Protein AF-S3W184-F1 (afdb_monomer)

Structure (mmCIF, N/CA/C/O backbone):
data_AF-S3W184-F1
#
_entry.id   AF-S3W184-F1
#
loop_
_atom_site.group_PDB
_atom_site.id
_atom_site.type_symbol
_atom_site.label_atom_id
_atom_site.label_alt_id
_atom_site.label_comp_id
_atom_site.label_asym_id
_atom_site.label_entity_id
_atom_site.label_seq_id
_atom_site.pdbx_PDB_ins_code
_atom_site.Cartn_x
_atom_site.Cartn_y
_atom_site.Cartn_z
_atom_site.occupancy
_atom_site.B_iso_or_equiv
_atom_site.auth_seq_id
_atom_site.auth_comp_id
_atom_site.aut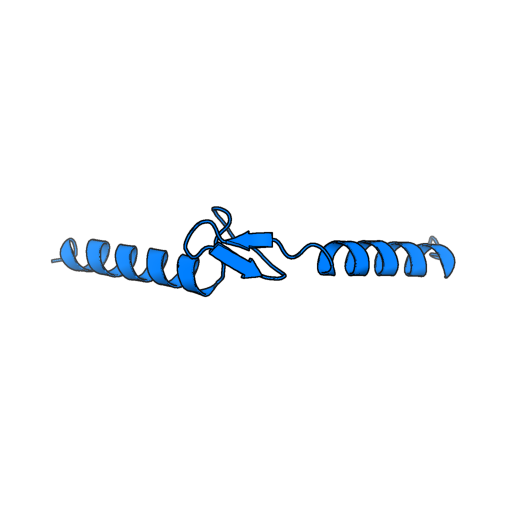h_asym_id
_atom_site.auth_atom_id
_atom_site.pdbx_PDB_model_num
ATOM 1 N N . MET A 1 1 ? 37.465 -21.445 -7.958 1.00 48.19 1 MET A N 1
ATOM 2 C CA . MET A 1 1 ? 37.144 -20.028 -7.689 1.00 48.19 1 MET A CA 1
ATOM 3 C C . MET A 1 1 ? 36.829 -19.378 -9.024 1.00 48.19 1 MET A C 1
ATOM 5 O O . MET A 1 1 ? 37.726 -19.308 -9.851 1.00 48.19 1 MET A O 1
ATOM 9 N N . GLN A 1 2 ? 35.568 -19.033 -9.286 1.00 53.75 2 GLN A N 1
ATOM 10 C CA . GLN A 1 2 ? 35.184 -18.314 -10.506 1.00 53.75 2 GLN A CA 1
ATOM 11 C C . GLN A 1 2 ? 35.398 -16.814 -10.263 1.00 53.75 2 GLN A C 1
ATOM 13 O O . GLN A 1 2 ? 34.857 -16.277 -9.299 1.00 53.75 2 GLN A O 1
ATOM 18 N N . LEU A 1 3 ? 36.233 -16.168 -11.085 1.00 54.66 3 LEU A N 1
ATOM 19 C CA . LEU A 1 3 ? 36.361 -14.710 -11.107 1.00 54.66 3 LEU A CA 1
ATOM 20 C C . LEU A 1 3 ? 35.173 -14.142 -11.890 1.00 54.66 3 LEU A C 1
ATOM 22 O O . LEU A 1 3 ? 35.041 -14.428 -13.077 1.00 54.66 3 LEU A O 1
ATOM 26 N N . LEU A 1 4 ? 34.334 -13.350 -11.224 1.00 57.78 4 LEU A N 1
ATOM 27 C CA . LEU A 1 4 ? 33.322 -12.521 -11.882 1.00 57.78 4 LEU A CA 1
ATOM 28 C C . LEU A 1 4 ? 34.025 -11.402 -12.656 1.00 57.78 4 LEU A C 1
ATOM 30 O O . LEU A 1 4 ? 34.958 -10.777 -12.144 1.00 57.78 4 LEU A O 1
ATOM 34 N N . THR A 1 5 ? 33.615 -11.184 -13.902 1.00 56.84 5 THR A N 1
ATOM 35 C CA . THR A 1 5 ? 34.206 -10.167 -14.774 1.00 56.84 5 THR A CA 1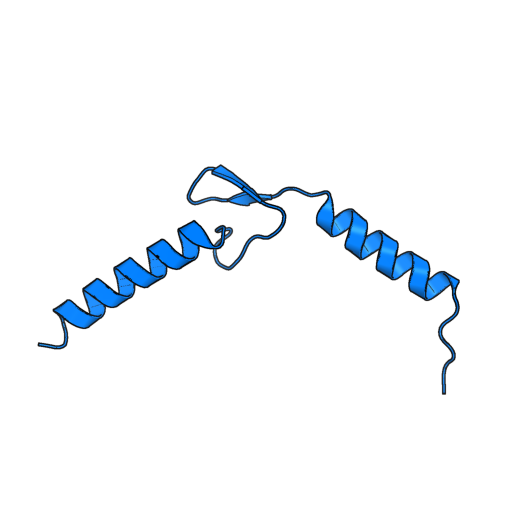
ATOM 36 C C . THR A 1 5 ? 33.564 -8.803 -14.515 1.00 56.84 5 THR A C 1
ATOM 38 O O . THR A 1 5 ? 32.436 -8.710 -14.040 1.00 56.84 5 THR A O 1
ATOM 41 N N . VAL A 1 6 ? 34.273 -7.711 -14.820 1.00 60.16 6 VAL A N 1
ATOM 42 C CA . VAL A 1 6 ? 33.778 -6.327 -14.621 1.00 60.16 6 VAL A CA 1
ATOM 43 C C . VAL A 1 6 ? 32.467 -6.070 -15.385 1.00 60.16 6 VAL A C 1
ATOM 45 O O . VAL A 1 6 ? 31.635 -5.275 -14.960 1.00 60.16 6 VAL A O 1
ATOM 48 N N . THR A 1 7 ? 32.259 -6.791 -16.486 1.00 58.66 7 THR A N 1
ATOM 49 C CA . THR A 1 7 ? 31.013 -6.822 -17.259 1.00 58.66 7 THR A CA 1
ATOM 50 C C . THR A 1 7 ? 29.827 -7.381 -16.470 1.00 58.66 7 THR A C 1
ATOM 52 O O . THR A 1 7 ? 28.756 -6.785 -16.526 1.00 58.66 7 THR A O 1
ATOM 55 N N . ASP A 1 8 ? 30.021 -8.432 -15.669 1.00 56.47 8 ASP A N 1
ATOM 56 C CA . ASP A 1 8 ? 28.950 -9.044 -14.863 1.00 56.47 8 ASP A CA 1
ATOM 57 C C . ASP A 1 8 ? 28.475 -8.112 -13.730 1.00 56.47 8 ASP A C 1
ATOM 59 O O . ASP A 1 8 ? 27.295 -8.078 -13.381 1.00 56.47 8 ASP A O 1
ATOM 63 N N . LEU A 1 9 ? 29.392 -7.313 -13.167 1.00 58.62 9 LEU A N 1
ATOM 64 C CA . LEU A 1 9 ? 29.081 -6.315 -12.134 1.00 58.62 9 LEU A CA 1
ATOM 65 C C . LEU A 1 9 ? 28.260 -5.143 -12.706 1.00 58.62 9 LEU A C 1
ATOM 67 O O . LEU A 1 9 ? 27.283 -4.712 -12.097 1.00 58.62 9 LEU A O 1
ATOM 71 N N . ASN A 1 10 ? 28.604 -4.676 -13.911 1.00 59.06 10 ASN A N 1
ATOM 72 C CA . ASN A 1 10 ? 27.889 -3.587 -14.586 1.00 59.06 10 ASN A CA 1
ATOM 73 C C . ASN A 1 10 ? 26.442 -3.952 -14.963 1.00 59.06 10 ASN A C 1
ATOM 75 O O . ASN A 1 10 ? 25.573 -3.077 -14.977 1.00 59.06 10 ASN A O 1
ATOM 79 N N . GLU A 1 11 ? 26.168 -5.216 -15.288 1.00 59.59 11 GLU A N 1
ATOM 80 C CA . GLU A 1 11 ? 24.810 -5.678 -15.603 1.00 59.59 11 GLU A CA 1
ATOM 81 C C . GLU A 1 11 ? 23.922 -5.734 -14.353 1.00 59.59 11 GLU A C 1
ATOM 83 O O . GLU A 1 11 ? 22.776 -5.278 -14.401 1.00 59.59 11 GLU A O 1
ATOM 88 N N . GLN A 1 12 ? 24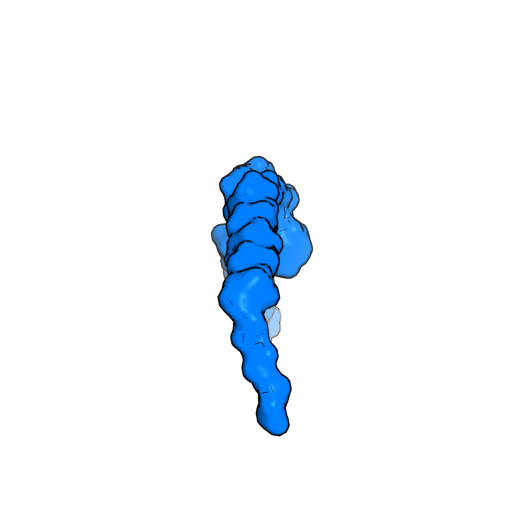.463 -6.177 -13.213 1.00 59.16 12 GLN A N 1
ATOM 89 C CA . GLN A 1 12 ? 23.751 -6.139 -11.929 1.00 59.16 12 GLN A CA 1
ATOM 90 C C . GLN A 1 12 ? 23.416 -4.708 -11.499 1.00 59.16 12 GLN A C 1
ATOM 92 O O . GLN A 1 12 ? 22.280 -4.431 -11.103 1.00 59.16 12 GLN A O 1
ATOM 97 N N . ASP A 1 13 ? 24.358 -3.775 -11.637 1.00 57.22 13 ASP A N 1
ATOM 98 C CA . ASP A 1 13 ? 24.111 -2.365 -11.329 1.00 57.22 13 ASP A CA 1
ATOM 99 C C . ASP A 1 13 ? 23.054 -1.754 -12.265 1.00 57.22 13 ASP A C 1
ATOM 101 O O . ASP A 1 13 ? 22.212 -0.958 -11.837 1.00 57.22 13 ASP A O 1
ATOM 105 N N . ALA A 1 14 ? 23.026 -2.151 -13.540 1.00 59.12 14 ALA A N 1
ATOM 106 C CA . ALA A 1 14 ? 22.012 -1.700 -14.490 1.00 59.12 14 ALA A CA 1
ATOM 107 C C . ALA A 1 14 ? 20.607 -2.236 -14.157 1.00 59.12 14 ALA A C 1
ATOM 109 O O . ALA A 1 14 ? 19.625 -1.502 -14.298 1.00 59.12 14 ALA A O 1
ATOM 110 N N . GLU A 1 15 ? 20.481 -3.479 -13.692 1.00 58.16 15 GLU A N 1
ATOM 111 C CA . GLU A 1 15 ? 19.202 -4.045 -13.241 1.00 58.16 15 GLU A CA 1
ATOM 112 C C . GLU A 1 15 ? 18.693 -3.387 -11.955 1.00 58.16 15 GLU A C 1
ATOM 114 O O . GLU A 1 15 ? 17.511 -3.037 -11.870 1.00 58.16 15 GLU A O 1
ATOM 119 N N . ILE A 1 16 ? 19.578 -3.134 -10.986 1.00 59.38 16 ILE A N 1
ATOM 120 C CA . ILE A 1 16 ? 19.245 -2.416 -9.745 1.00 59.38 16 ILE A CA 1
ATOM 121 C C . ILE A 1 16 ? 18.789 -0.984 -10.057 1.00 59.38 16 ILE A C 1
ATOM 123 O O . ILE A 1 16 ? 17.801 -0.502 -9.494 1.00 59.38 16 ILE A O 1
ATOM 127 N N . ASN A 1 17 ? 19.456 -0.305 -10.991 1.00 56.12 17 ASN A N 1
ATOM 128 C CA . ASN A 1 17 ? 19.079 1.046 -11.405 1.00 56.12 17 ASN A CA 1
ATOM 129 C C . ASN A 1 17 ? 17.746 1.074 -12.172 1.00 56.12 17 ASN A C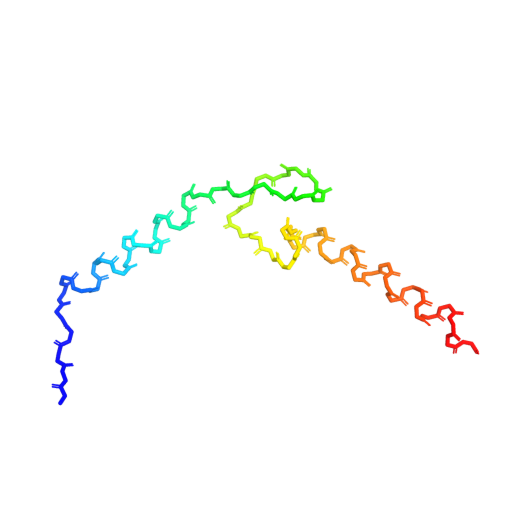 1
ATOM 131 O O . ASN A 1 17 ? 16.898 1.923 -11.894 1.00 56.12 17 ASN A O 1
ATOM 135 N N . ARG A 1 18 ? 17.482 0.104 -13.057 1.00 57.38 18 ARG A N 1
ATOM 136 C CA . ARG A 1 18 ? 16.181 -0.020 -13.749 1.00 57.38 18 ARG A CA 1
ATOM 137 C C . ARG A 1 18 ? 15.033 -0.361 -12.798 1.00 57.38 18 ARG A C 1
ATOM 139 O O . ARG A 1 18 ? 13.900 0.067 -13.026 1.00 57.38 18 ARG A O 1
ATOM 146 N N . ALA A 1 19 ? 15.301 -1.116 -11.732 1.00 54.34 19 ALA A N 1
ATOM 147 C CA . ALA A 1 19 ? 14.325 -1.369 -10.675 1.00 54.34 19 ALA A CA 1
ATOM 148 C C . ALA A 1 19 ? 14.001 -0.092 -9.874 1.00 54.34 19 ALA A C 1
ATOM 150 O O . ALA A 1 19 ? 12.843 0.110 -9.510 1.00 54.34 19 ALA A O 1
ATOM 151 N N . HIS A 1 20 ? 14.976 0.802 -9.669 1.00 56.00 20 HIS A N 1
ATOM 152 C CA . HIS A 1 20 ? 14.767 2.097 -9.006 1.00 56.00 20 HIS A CA 1
ATOM 153 C C . HIS A 1 20 ? 13.949 3.106 -9.830 1.00 56.00 20 HIS A C 1
ATOM 155 O O . HIS A 1 20 ? 13.281 3.965 -9.250 1.00 56.00 20 HIS A O 1
ATOM 161 N N . GLU A 1 21 ? 13.954 3.017 -11.162 1.00 61.56 21 GLU A N 1
ATOM 162 C CA . GLU A 1 21 ? 13.220 3.960 -12.022 1.00 61.56 21 GLU A CA 1
ATOM 163 C C . GLU A 1 21 ? 11.708 3.705 -12.071 1.00 61.56 21 GLU A C 1
ATOM 165 O O . GLU A 1 21 ? 10.920 4.626 -12.316 1.00 61.56 21 GLU A O 1
ATOM 170 N N . LYS A 1 22 ? 11.261 2.477 -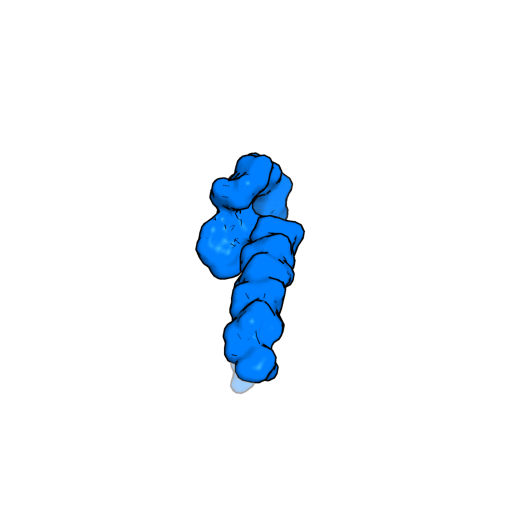11.783 1.00 70.31 22 LYS A N 1
ATOM 171 C CA . LYS A 1 22 ? 9.831 2.156 -11.739 1.00 70.31 22 LYS A CA 1
ATOM 172 C C . LYS A 1 22 ? 9.232 2.628 -10.421 1.00 70.31 22 LYS A C 1
ATOM 174 O O . LYS A 1 22 ? 9.090 1.868 -9.471 1.00 70.31 22 LYS A O 1
ATOM 179 N N . LYS A 1 23 ? 8.825 3.898 -10.374 1.00 78.12 23 LYS A N 1
ATOM 180 C CA . LYS A 1 23 ? 7.967 4.409 -9.297 1.00 78.12 23 LYS A CA 1
ATOM 181 C C . LYS A 1 23 ? 6.652 3.626 -9.289 1.00 78.12 23 LYS A C 1
ATOM 183 O O . LYS A 1 23 ? 5.864 3.713 -10.228 1.00 78.12 23 LYS A O 1
ATOM 188 N N . LEU A 1 24 ? 6.412 2.877 -8.221 1.00 86.62 24 LEU A N 1
ATOM 189 C CA . LEU A 1 24 ? 5.211 2.068 -8.035 1.00 86.62 24 LEU A CA 1
ATOM 190 C C . LEU A 1 24 ? 4.154 2.875 -7.269 1.00 86.62 24 LEU A C 1
ATOM 192 O O . LEU A 1 24 ? 4.490 3.659 -6.382 1.00 86.62 24 LEU A O 1
ATOM 196 N N . SER A 1 25 ? 2.870 2.696 -7.588 1.00 93.44 25 SER A N 1
ATOM 197 C CA . SER A 1 25 ? 1.779 3.381 -6.879 1.00 93.44 25 SER A CA 1
ATOM 198 C C . SER A 1 25 ? 1.294 2.558 -5.686 1.00 93.44 25 SER A C 1
ATOM 200 O O . SER A 1 25 ? 0.945 1.388 -5.825 1.00 93.44 25 SER A O 1
ATOM 202 N N . CYS A 1 26 ? 1.259 3.176 -4.506 1.00 94.81 26 CYS A N 1
ATOM 203 C CA . CYS A 1 26 ? 0.711 2.570 -3.297 1.00 94.81 26 CYS A CA 1
ATOM 204 C C . CYS A 1 26 ? -0.813 2.409 -3.400 1.00 94.81 26 CYS A C 1
ATOM 206 O O . CYS A 1 26 ? -1.524 3.404 -3.542 1.00 94.81 26 CYS A O 1
ATOM 208 N N . LYS A 1 27 ? -1.344 1.199 -3.192 1.00 94.50 27 LYS A N 1
ATOM 209 C CA . LYS A 1 27 ? -2.800 0.945 -3.185 1.00 94.50 27 LYS A CA 1
ATOM 210 C C . LYS A 1 27 ? -3.559 1.662 -2.065 1.00 94.50 27 LYS A C 1
ATOM 212 O O . LYS A 1 27 ? -4.755 1.893 -2.191 1.00 94.50 27 LYS A O 1
ATOM 217 N N . GLY A 1 28 ? -2.884 2.008 -0.968 1.00 93.12 28 GLY A N 1
ATOM 218 C CA . GLY A 1 28 ? -3.513 2.648 0.189 1.00 93.12 28 GLY A CA 1
ATOM 219 C C . GLY A 1 28 ? -3.687 4.162 0.054 1.00 93.12 28 GLY A C 1
ATOM 220 O O . GLY A 1 28 ? -4.677 4.703 0.533 1.00 93.12 28 GLY A O 1
ATOM 221 N N . CYS A 1 29 ? -2.731 4.855 -0.570 1.00 94.44 29 CYS A N 1
ATOM 222 C CA . CYS A 1 29 ? -2.739 6.323 -0.654 1.00 94.44 29 CYS A CA 1
ATOM 223 C C . CYS A 1 29 ? -2.497 6.890 -2.059 1.00 94.44 29 CYS A C 1
ATOM 225 O O . CYS A 1 29 ? -2.452 8.107 -2.212 1.00 94.44 29 CYS A O 1
ATOM 227 N N . GLY A 1 30 ? -2.278 6.046 -3.069 1.00 92.00 30 GLY A N 1
ATOM 228 C CA . GLY A 1 30 ? -2.014 6.445 -4.455 1.00 92.00 30 GLY A CA 1
ATOM 229 C C . GLY A 1 30 ? -0.633 7.058 -4.705 1.00 92.00 30 GLY A C 1
ATOM 230 O O . GLY A 1 30 ? -0.248 7.245 -5.859 1.00 92.00 30 GLY A O 1
ATOM 231 N N . LYS A 1 31 ? 0.142 7.358 -3.652 1.00 91.94 31 LYS A N 1
ATOM 232 C CA . LYS A 1 31 ? 1.472 7.963 -3.784 1.00 91.94 31 LYS A CA 1
ATOM 233 C C . LYS A 1 31 ? 2.419 7.040 -4.544 1.00 91.94 31 LYS A C 1
ATOM 235 O O . LYS A 1 31 ? 2.476 5.837 -4.283 1.00 91.94 31 LYS A O 1
ATOM 240 N N . LEU A 1 32 ? 3.198 7.646 -5.433 1.00 91.25 32 LEU A N 1
ATOM 241 C CA . LEU A 1 32 ? 4.307 6.998 -6.114 1.00 91.25 32 LEU A CA 1
ATOM 242 C C . LEU A 1 32 ? 5.486 6.845 -5.147 1.00 91.25 32 LEU A C 1
ATOM 244 O O . LEU A 1 32 ? 5.922 7.819 -4.534 1.00 91.25 32 LEU A O 1
ATOM 248 N N . THR A 1 33 ? 5.995 5.627 -5.012 1.00 87.12 33 THR A N 1
ATOM 249 C CA . THR A 1 33 ? 7.095 5.266 -4.113 1.00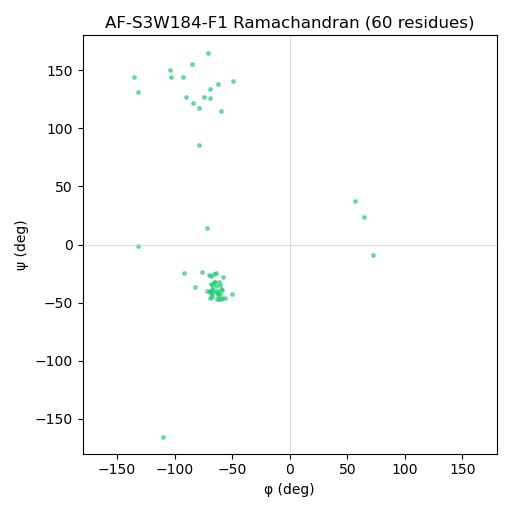 87.12 33 THR A CA 1
ATOM 250 C C . THR A 1 33 ? 8.090 4.361 -4.843 1.00 87.12 33 THR A C 1
ATOM 252 O O . THR A 1 33 ? 7.671 3.542 -5.664 1.00 87.12 33 THR A O 1
ATOM 255 N N . PRO A 1 34 ? 9.402 4.490 -4.574 1.00 85.12 34 PRO A N 1
ATOM 256 C CA . PRO A 1 34 ? 10.408 3.596 -5.150 1.00 85.12 34 PRO A CA 1
ATOM 257 C C . PRO A 1 34 ? 10.266 2.157 -4.641 1.00 85.12 34 PRO A C 1
ATOM 259 O O . PRO A 1 34 ? 10.654 1.214 -5.319 1.00 85.12 34 PRO A O 1
ATOM 262 N N . HIS A 1 35 ? 9.681 1.978 -3.454 1.00 84.88 35 HIS A N 1
ATOM 263 C CA . HIS A 1 35 ? 9.515 0.667 -2.839 1.00 84.88 35 HIS A CA 1
ATOM 264 C C . HIS A 1 35 ? 8.084 0.483 -2.338 1.00 84.88 35 HIS A C 1
ATOM 266 O O . HIS A 1 35 ? 7.544 1.340 -1.626 1.00 84.88 35 HIS A O 1
ATOM 272 N N . LEU A 1 36 ? 7.492 -0.654 -2.699 1.00 90.94 36 LEU A N 1
ATOM 273 C CA . LEU A 1 36 ? 6.272 -1.174 -2.096 1.00 90.94 36 LEU A CA 1
ATOM 274 C C . LEU A 1 36 ? 6.613 -2.329 -1.161 1.00 90.94 36 LEU A C 1
ATOM 276 O O . LEU A 1 36 ? 7.590 -3.049 -1.355 1.00 90.94 36 LEU A O 1
ATOM 280 N N . PHE A 1 37 ? 5.784 -2.481 -0.141 1.00 89.50 37 PHE A N 1
ATOM 281 C CA . PHE A 1 37 ? 5.829 -3.579 0.809 1.00 89.50 37 PHE A CA 1
ATOM 282 C C . PHE A 1 37 ? 4.611 -4.489 0.588 1.00 89.50 37 PHE A C 1
ATOM 284 O O . PHE A 1 37 ? 3.917 -4.393 -0.426 1.00 89.50 37 PHE A O 1
ATOM 291 N N . GLN A 1 38 ? 4.339 -5.376 1.548 1.00 88.12 38 GLN A N 1
ATOM 292 C CA . GLN A 1 38 ? 3.198 -6.289 1.506 1.00 88.12 38 GLN A CA 1
ATOM 293 C C . GLN A 1 38 ? 1.885 -5.552 1.174 1.00 88.12 38 GLN A C 1
ATOM 295 O O . GLN A 1 38 ? 1.640 -4.449 1.669 1.00 88.12 38 GLN A O 1
ATOM 300 N N . TYR A 1 39 ? 1.042 -6.190 0.355 1.00 90.50 39 TYR A N 1
ATOM 301 C CA . TYR A 1 39 ? -0.234 -5.652 -0.143 1.00 90.50 39 TYR A CA 1
ATOM 302 C C . TYR A 1 39 ? -0.118 -4.418 -1.055 1.00 90.50 39 TYR A C 1
ATOM 304 O O . TYR A 1 39 ? -1.077 -3.655 -1.173 1.00 90.50 39 TYR A O 1
ATOM 312 N N . ASP A 1 40 ? 1.032 -4.215 -1.702 1.00 92.38 40 ASP A N 1
ATOM 313 C CA . ASP A 1 40 ? 1.309 -3.048 -2.550 1.00 92.38 40 ASP A CA 1
ATOM 314 C C . ASP A 1 40 ? 1.129 -1.721 -1.794 1.00 92.38 40 ASP A C 1
ATOM 316 O O . ASP A 1 40 ? 0.621 -0.725 -2.320 1.00 92.38 40 ASP A O 1
ATOM 320 N N . LEU A 1 41 ? 1.522 -1.709 -0.518 1.00 93.44 41 LEU A N 1
ATOM 321 C CA . LEU A 1 41 ? 1.446 -0.535 0.344 1.00 93.44 41 LEU A CA 1
ATOM 322 C C . LEU A 1 41 ? 2.817 0.113 0.512 1.00 93.44 41 LEU A C 1
ATOM 324 O O . LEU A 1 41 ? 3.840 -0.558 0.629 1.00 93.44 41 LEU A O 1
ATOM 328 N N . CYS A 1 42 ? 2.838 1.441 0.599 1.00 94.38 42 CYS A N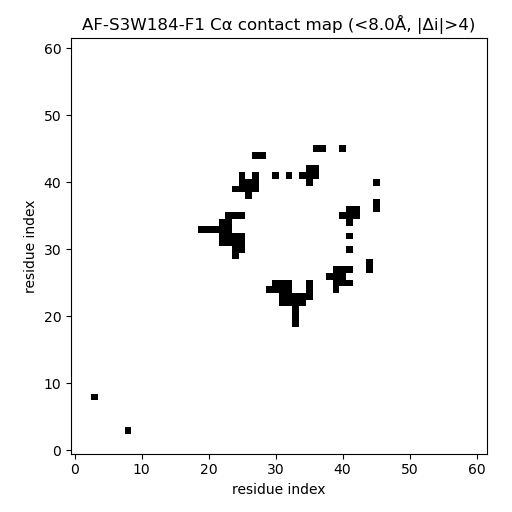 1
ATOM 329 C CA . CYS A 1 42 ? 4.005 2.155 1.097 1.00 94.38 42 CYS A CA 1
ATOM 330 C C . CYS A 1 42 ? 4.169 1.927 2.610 1.00 94.38 42 CYS A C 1
ATOM 332 O O . CYS A 1 42 ? 3.232 1.516 3.304 1.00 94.38 42 CYS A O 1
ATOM 334 N N . ARG A 1 43 ? 5.359 2.255 3.130 1.00 93.00 43 ARG A N 1
ATOM 335 C CA . ARG A 1 43 ? 5.713 2.111 4.552 1.00 93.00 43 ARG A CA 1
ATOM 336 C C . ARG A 1 43 ? 4.662 2.722 5.485 1.00 93.00 43 ARG A C 1
ATOM 338 O O . ARG A 1 43 ? 4.298 2.103 6.480 1.00 93.00 43 ARG A O 1
ATOM 345 N N . ASP A 1 44 ? 4.151 3.903 5.151 1.00 94.31 44 ASP A N 1
ATOM 346 C CA . ASP A 1 44 ? 3.197 4.622 5.999 1.00 94.31 44 ASP A CA 1
ATOM 347 C C . ASP A 1 44 ? 1.832 3.933 6.053 1.00 94.31 44 ASP A C 1
ATOM 349 O O . ASP A 1 44 ? 1.283 3.726 7.137 1.00 94.31 44 ASP A O 1
ATOM 353 N N . CYS A 1 45 ? 1.299 3.525 4.897 1.00 94.81 45 CYS A N 1
ATOM 354 C CA . CYS A 1 45 ? 0.024 2.812 4.825 1.00 94.81 45 CYS A CA 1
ATOM 355 C C . CYS A 1 45 ? 0.104 1.456 5.529 1.00 94.81 45 CYS A C 1
ATOM 357 O O . CYS A 1 45 ? -0.810 1.092 6.270 1.00 94.81 45 CYS A O 1
ATOM 359 N N . LEU A 1 46 ? 1.217 0.742 5.353 1.00 94.12 46 LEU A N 1
ATOM 360 C CA . LEU A 1 46 ? 1.450 -0.522 6.038 1.00 94.12 46 LEU A CA 1
ATOM 361 C C . LEU A 1 46 ? 1.520 -0.323 7.563 1.00 94.12 46 LEU A C 1
ATOM 363 O O . LEU A 1 46 ? 0.828 -1.011 8.312 1.00 94.12 46 LEU A O 1
ATOM 367 N N . ASN A 1 47 ? 2.273 0.676 8.034 1.00 93.88 47 ASN A N 1
ATOM 368 C CA . ASN A 1 47 ? 2.346 1.027 9.456 1.00 93.88 47 ASN A CA 1
ATOM 369 C C . ASN A 1 47 ? 0.977 1.396 10.038 1.00 93.88 47 ASN A C 1
ATOM 371 O O . ASN A 1 47 ? 0.658 1.036 11.174 1.00 93.88 47 ASN A O 1
ATOM 375 N N . GLN A 1 48 ? 0.151 2.113 9.278 1.00 93.75 48 GLN A N 1
ATOM 376 C CA . GLN A 1 48 ? -1.190 2.474 9.717 1.00 93.75 48 GLN A CA 1
ATOM 377 C C . GLN A 1 48 ? -2.096 1.243 9.856 1.00 93.75 48 GLN A C 1
ATOM 379 O O . GLN A 1 48 ? -2.855 1.163 10.824 1.00 93.75 48 GLN A O 1
ATOM 384 N N . ALA A 1 49 ? -1.993 0.275 8.941 1.00 89.69 49 ALA A N 1
ATOM 385 C CA . ALA A 1 49 ? -2.718 -0.991 9.030 1.00 89.69 49 ALA A CA 1
ATOM 386 C C . ALA A 1 49 ? -2.323 -1.779 10.291 1.00 89.69 49 ALA A C 1
ATOM 388 O O . ALA A 1 49 ? -3.197 -2.175 11.065 1.00 89.69 49 ALA A O 1
ATOM 389 N N . PHE A 1 50 ? -1.022 -1.909 10.573 1.00 90.69 50 PHE A N 1
ATOM 390 C CA . PHE A 1 50 ? -0.538 -2.567 11.793 1.00 90.69 50 PHE A CA 1
ATOM 391 C C . PHE A 1 50 ? -1.008 -1.870 13.074 1.00 90.69 50 PHE A C 1
ATOM 393 O O . PHE A 1 50 ? -1.466 -2.529 14.004 1.00 90.69 50 PHE A O 1
ATOM 400 N N . ARG A 1 51 ? -0.981 -0.533 13.125 1.00 91.75 51 ARG A N 1
ATOM 401 C CA . ARG A 1 51 ? -1.484 0.217 14.291 1.00 91.75 51 ARG A CA 1
ATOM 402 C C . ARG A 1 51 ? -2.969 -0.030 14.558 1.00 91.75 51 ARG A C 1
ATOM 404 O O . ARG A 1 51 ? -3.375 -0.043 15.716 1.00 91.75 51 ARG A O 1
ATOM 411 N N . ARG A 1 52 ? -3.788 -0.210 13.515 1.00 89.06 52 ARG A N 1
ATOM 412 C CA . ARG A 1 52 ? -5.212 -0.559 13.674 1.00 89.06 52 ARG A CA 1
ATOM 413 C C . ARG A 1 52 ? -5.376 -1.967 14.246 1.00 89.06 52 ARG A C 1
ATOM 415 O O . ARG A 1 52 ? -6.172 -2.136 15.161 1.00 89.06 52 ARG A O 1
ATOM 422 N N . LEU A 1 53 ? -4.590 -2.931 13.765 1.00 89.06 53 LEU A N 1
ATOM 423 C CA . LEU A 1 53 ? -4.576 -4.303 14.287 1.00 89.06 53 LEU A CA 1
ATOM 424 C C . LEU A 1 53 ? -4.215 -4.350 15.775 1.00 89.06 53 LEU A C 1
ATOM 426 O O . LEU A 1 53 ? -4.933 -4.982 16.544 1.00 89.06 53 LEU A O 1
ATOM 430 N N . ILE A 1 54 ? -3.171 -3.627 16.196 1.00 88.44 54 ILE A N 1
ATOM 431 C CA . ILE A 1 54 ? -2.760 -3.561 17.609 1.00 88.44 54 ILE A CA 1
ATOM 432 C C . ILE A 1 54 ? -3.918 -3.080 18.491 1.00 88.44 54 ILE A C 1
ATOM 434 O O . ILE A 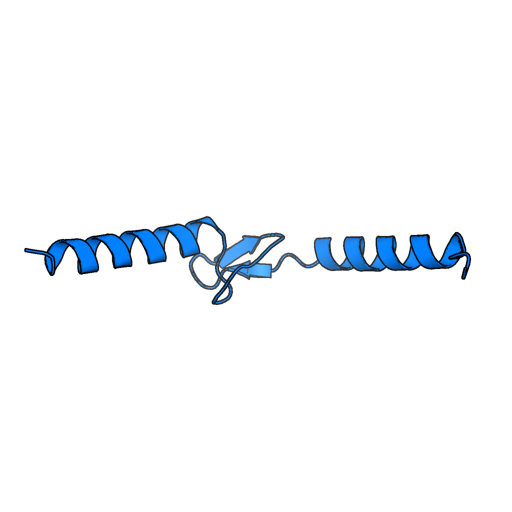1 54 ? -4.230 -3.725 19.484 1.00 88.44 54 ILE A O 1
ATOM 438 N N . LYS A 1 55 ? -4.626 -2.015 18.089 1.00 84.44 55 LYS A N 1
ATOM 439 C CA . LYS A 1 55 ? -5.781 -1.505 18.849 1.00 84.44 55 LYS A CA 1
ATOM 440 C C . LYS A 1 55 ? -6.900 -2.537 19.008 1.00 84.44 55 LYS A C 1
ATOM 442 O O . LYS A 1 55 ? -7.531 -2.585 20.059 1.00 84.44 55 LYS A O 1
ATOM 447 N N . VAL A 1 56 ? -7.163 -3.337 17.973 1.00 85.88 56 VAL A N 1
ATOM 448 C CA . VAL A 1 56 ? -8.171 -4.406 18.036 1.00 85.88 56 VAL A CA 1
ATOM 449 C C . VAL A 1 56 ? -7.716 -5.501 18.996 1.00 85.88 56 VAL A C 1
ATOM 451 O O . VAL A 1 56 ? -8.492 -5.904 19.858 1.00 85.88 56 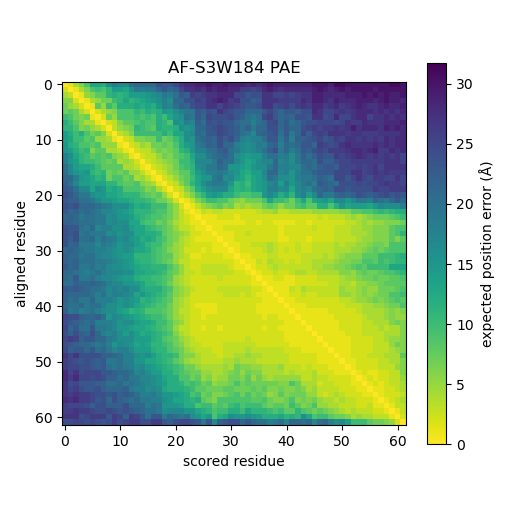VAL A O 1
ATOM 454 N N . ILE A 1 57 ? -6.457 -5.932 18.914 1.00 85.31 57 ILE A N 1
ATOM 455 C CA . ILE A 1 57 ? -5.898 -6.944 19.820 1.00 85.31 57 ILE A CA 1
ATOM 456 C C . ILE A 1 57 ? -5.966 -6.457 21.273 1.00 85.31 57 ILE A C 1
ATOM 458 O O . ILE A 1 57 ? -6.467 -7.176 22.136 1.00 85.31 57 ILE A O 1
ATOM 462 N N . ASP A 1 58 ? -5.548 -5.217 21.532 1.00 87.31 58 ASP A N 1
ATOM 463 C CA . ASP A 1 58 ? -5.594 -4.610 22.866 1.00 87.31 58 ASP A CA 1
ATOM 464 C C . ASP A 1 58 ? -7.026 -4.495 23.407 1.00 87.31 58 ASP A C 1
ATOM 466 O O . ASP A 1 58 ? -7.239 -4.633 24.609 1.00 87.31 58 ASP A O 1
ATOM 470 N N . SER A 1 59 ? -8.030 -4.293 22.544 1.00 87.56 59 SER A N 1
ATOM 471 C CA . SER A 1 59 ? -9.434 -4.243 22.979 1.00 87.56 59 SER A CA 1
ATOM 472 C C . SER A 1 59 ? -9.985 -5.588 23.460 1.00 87.56 59 SER A C 1
ATOM 474 O O . SER A 1 59 ? -10.893 -5.603 24.289 1.00 87.56 59 SER A O 1
ATOM 476 N N . VAL A 1 60 ? -9.435 -6.699 22.958 1.00 88.94 60 VAL A N 1
ATOM 477 C CA . VAL A 1 60 ? -9.867 -8.067 23.288 1.00 88.94 60 VAL A CA 1
ATOM 478 C C . VAL A 1 60 ? -9.079 -8.637 24.466 1.00 88.94 60 VAL A C 1
ATOM 480 O O . VAL A 1 60 ? -9.587 -9.491 25.179 1.00 88.94 60 VAL A O 1
ATOM 483 N N . ARG A 1 61 ? -7.860 -8.149 24.717 1.00 83.62 61 ARG A N 1
ATOM 484 C CA . ARG A 1 61 ? -6.973 -8.611 25.799 1.00 83.62 61 ARG A CA 1
ATOM 485 C C . ARG A 1 61 ? -7.422 -8.206 27.218 1.00 83.62 61 ARG A C 1
ATOM 487 O O . ARG A 1 61 ? -6.603 -8.263 28.132 1.00 83.62 61 ARG A O 1
ATOM 494 N N . LYS A 1 62 ? -8.665 -7.750 27.388 1.00 60.19 62 LYS A N 1
ATOM 495 C CA . LYS A 1 62 ? -9.247 -7.429 28.697 1.00 60.19 62 LYS A CA 1
ATOM 496 C C . LYS A 1 62 ? -9.591 -8.688 29.476 1.00 60.19 62 LYS A C 1
ATOM 498 O O . LYS A 1 62 ? -10.185 -9.600 28.866 1.00 60.19 62 LYS A O 1
#

pLDDT: mean 78.14, std 15.98, range [48.19, 94.81]

Organism: NCBI:txid1193011

Radius of gyration: 19.26 Å; Cα contacts (8 Å, |Δi|>4): 45; chains: 1; bounding box: 47×28×46 Å

Mean predicted aligned error: 11.93 Å

Solvent-accessible surface area (backbone atoms only — not comparable to full-atom values): 3712 Å² total; per-residue (Å²): 136,86,80,82,51,76,68,61,56,54,53,54,54,50,51,55,52,56,54,55,68,52,61,41,64,16,74,74,77,62,50,71,31,66,59,69,49,80,88,44,14,32,72,66,52,45,50,52,52,51,56,52,51,50,54,53,53,60,68,64,74,110

Foldseek 3Di:
DDDDDPVNVVVVVVVVVVLQVPQFAAPQPRDGDSDADPPSHDPVSVVVVVVVVVVVVVVPVD

Nearest PDB structures (foldseek):
  6qnr-assembly2_5A  TM=5.460E-01  e=1.274E+00  Thermus thermophilus HB8
  1ibl-assembly1_N  TM=5.827E-01  e=2.501E+00  Thermus thermophilus
  4ji6-assembly1_N  TM=5.234E-01  e=2.906E+00  Thermus thermophilus HB8
  4v4r-assembly1_AN  TM=4.908E-01  e=2.321E+00  Thermus thermophilus HB8
  7y3m-assembly2_F  TM=2.766E-01  e=2.906E+00  Homo sapiens

Secondary structure (DSSP, 8-state):
-PPPPHHHHHHHHHHHHHHHH--EEPTTT--EES--BGGGB-HHHHHHHHHHHHHHHHHH--

Sequence (62 aa):
MQLLTVTDLNEQDAEINRAHEKKLSCKGCGKLTPHLFQYDLCRDCLNQAFRRLIKVIDSVRK